Protein AF-A0A3Q2WKR6-F1 (afdb_monomer_lite)

InterPro domains:
  IPR036872 CH domain superfamily [G3DSA:1.10.418.10] (3-110)

Organism: Haplochromis burtoni (NCBI:txid8153)

Sequence (121 aa):
MDVTLSELLGAFMESPLVVWVRTLGPLGSGDGAGSDERLSMFMELVDGVFLHKIMTHIDPSPTNQRLNKNVNNDVSLRLHNLTVLTRHIRTYYQVYTHTHTHTHTHTHTLPCRKCVHWKLV

Foldseek 3Di:
DDDDPLNVLVCVCPDPVNVVLCVVDDAQPDPDPDSVSSVSSVVVVLLLPSVVVVLCVLPVPDPVDDADPPCVVPPVSSVSNVVSNVVSVVCVVVVVVVVVVVVVPDDDDDDDPNVVVVVVD

Secondary structure (DSSP, 8-state):
-PPPHHHHHHHHHTSHHHHHHHTTS--------SHHHHHHHHHHHHTSHHHHHHHHHH--S----PPPS--TT-HHHHHHHHHHHHHHHHHHHHHHHHHHHHTTTS------HHHHHGGG-

pLDDT: mean 75.58, std 18.77, range [38.25, 96.06]

Radius of gyration: 18.27 Å; chains: 1; bounding box: 46×31×46 Å

Structure (mmCIF, N/CA/C/O backbone):
data_AF-A0A3Q2WKR6-F1
#
_entry.id   AF-A0A3Q2WKR6-F1
#
loop_
_atom_site.group_PDB
_atom_site.id
_atom_site.type_symbol
_atom_site.label_atom_id
_atom_site.label_alt_id
_atom_site.label_comp_id
_atom_site.label_asym_id
_atom_site.label_entity_id
_atom_site.label_seq_id
_atom_site.pdbx_PDB_ins_code
_atom_site.Cartn_x
_atom_site.Cartn_y
_atom_site.Cartn_z
_atom_site.occupancy
_atom_site.B_iso_or_equiv
_atom_site.auth_seq_id
_atom_site.auth_comp_id
_atom_site.auth_asym_id
_atom_site.auth_atom_id
_atom_site.pdbx_PDB_model_num
ATOM 1 N N . MET A 1 1 ? 11.248 -18.125 -21.748 1.00 59.41 1 MET A N 1
ATOM 2 C CA . MET A 1 1 ? 11.697 -16.722 -21.679 1.00 59.41 1 MET A CA 1
ATOM 3 C C . MET A 1 1 ? 11.763 -16.368 -20.214 1.00 59.41 1 MET A C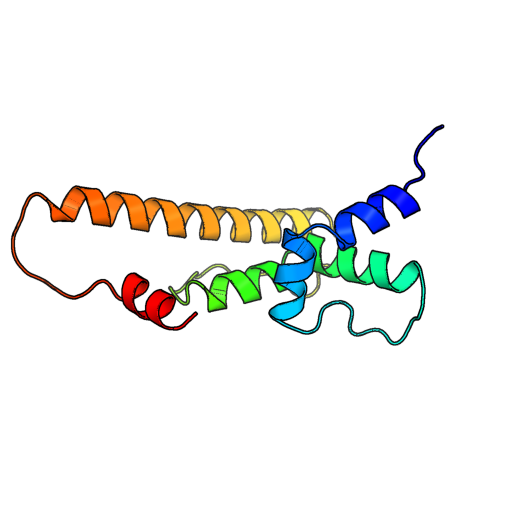 1
ATOM 5 O O . MET A 1 1 ? 10.782 -16.629 -19.524 1.00 59.41 1 MET A O 1
ATOM 9 N N . ASP A 1 2 ? 12.897 -15.857 -19.746 1.00 71.44 2 ASP A N 1
ATOM 10 C CA . ASP A 1 2 ? 12.990 -15.302 -18.398 1.00 71.44 2 ASP A CA 1
ATOM 11 C C . ASP A 1 2 ? 12.241 -13.971 -18.374 1.00 71.44 2 ASP A C 1
ATOM 13 O O . ASP A 1 2 ? 12.510 -13.091 -19.190 1.00 71.44 2 ASP A O 1
ATOM 17 N N . VAL A 1 3 ? 11.259 -13.855 -17.482 1.00 78.44 3 VAL A N 1
ATOM 18 C CA . VAL A 1 3 ? 10.507 -12.613 -17.278 1.00 78.44 3 VAL A CA 1
ATOM 19 C C . VAL A 1 3 ? 11.424 -11.609 -16.587 1.00 78.44 3 VAL A C 1
ATOM 21 O O . VAL A 1 3 ? 12.050 -11.922 -15.571 1.00 78.44 3 VAL A O 1
ATOM 24 N N . THR A 1 4 ? 11.507 -10.395 -17.121 1.00 88.06 4 THR A N 1
ATOM 25 C CA . THR A 1 4 ? 12.337 -9.333 -16.547 1.00 88.06 4 THR A CA 1
ATOM 26 C C . THR A 1 4 ? 11.661 -8.695 -15.328 1.00 88.06 4 THR A C 1
ATOM 28 O O . THR A 1 4 ? 10.435 -8.654 -15.211 1.00 88.06 4 THR A O 1
ATOM 31 N N . LEU A 1 5 ? 12.453 -8.128 -14.410 1.00 86.81 5 LEU A N 1
ATOM 32 C CA . LEU A 1 5 ? 11.927 -7.421 -13.232 1.00 86.81 5 LEU A CA 1
ATOM 33 C C . LEU A 1 5 ? 10.991 -6.259 -13.612 1.00 86.81 5 LEU A C 1
ATOM 35 O O . LEU A 1 5 ? 10.015 -6.002 -12.914 1.00 86.81 5 LEU A O 1
ATOM 39 N N . SER A 1 6 ? 11.278 -5.580 -14.725 1.00 87.56 6 SER A N 1
ATOM 40 C CA . SER A 1 6 ? 10.455 -4.481 -15.243 1.00 87.56 6 SER A CA 1
ATOM 41 C C . SER A 1 6 ? 9.071 -4.964 -15.686 1.00 87.56 6 SER A C 1
ATOM 43 O O . SER A 1 6 ? 8.065 -4.334 -15.365 1.00 87.56 6 SER A O 1
ATOM 45 N N . GLU A 1 7 ? 8.998 -6.119 -16.355 1.00 89.50 7 GLU A N 1
ATOM 46 C CA . GLU A 1 7 ? 7.726 -6.735 -16.753 1.00 89.50 7 GLU A CA 1
ATOM 47 C C . GLU A 1 7 ? 6.923 -7.198 -15.536 1.00 89.50 7 GLU A C 1
ATOM 49 O O . GLU A 1 7 ? 5.717 -6.960 -15.476 1.00 89.50 7 GLU A O 1
ATOM 54 N N . LEU A 1 8 ? 7.584 -7.789 -14.534 1.00 92.19 8 LEU A N 1
ATOM 55 C CA . LEU A 1 8 ? 6.927 -8.190 -13.288 1.00 92.19 8 LEU A CA 1
ATOM 56 C C . LEU A 1 8 ? 6.385 -6.978 -12.518 1.00 92.19 8 LEU A C 1
ATOM 58 O O . LEU A 1 8 ? 5.251 -7.006 -12.039 1.00 92.19 8 LEU A O 1
ATOM 62 N N . LEU A 1 9 ? 7.174 -5.905 -12.423 1.00 92.31 9 LEU A N 1
ATOM 63 C CA . LEU A 1 9 ? 6.751 -4.651 -11.809 1.00 92.31 9 LEU A CA 1
ATOM 64 C C . LEU A 1 9 ? 5.575 -4.032 -12.575 1.00 92.31 9 LEU A C 1
ATOM 66 O O . LEU A 1 9 ? 4.610 -3.594 -11.954 1.00 92.31 9 LEU A O 1
ATOM 70 N N . GLY A 1 10 ? 5.626 -4.040 -13.908 1.00 91.81 10 GLY A N 1
ATOM 71 C CA . GLY A 1 10 ? 4.525 -3.604 -14.762 1.00 91.81 10 GLY A CA 1
ATOM 72 C C . GLY A 1 10 ? 3.245 -4.392 -14.489 1.00 91.81 10 GLY A C 1
ATOM 73 O O . GLY A 1 10 ? 2.218 -3.797 -14.179 1.00 91.81 10 GLY A O 1
ATOM 74 N N . ALA A 1 11 ? 3.320 -5.723 -14.508 1.00 93.25 11 ALA A N 1
ATOM 75 C CA . ALA A 1 11 ? 2.181 -6.592 -14.219 1.00 93.25 11 ALA A CA 1
ATOM 76 C C . ALA A 1 11 ? 1.618 -6.378 -12.803 1.00 93.25 11 ALA A C 1
ATOM 78 O O . ALA A 1 11 ? 0.403 -6.385 -12.608 1.00 93.25 11 ALA A O 1
ATOM 79 N N . PHE A 1 12 ? 2.484 -6.150 -11.811 1.00 94.56 12 PHE A N 1
ATOM 80 C CA . PHE A 1 12 ? 2.062 -5.833 -10.449 1.00 94.56 12 PHE A CA 1
ATOM 81 C C . PHE A 1 12 ? 1.349 -4.471 -10.366 1.00 94.56 12 PHE A C 1
ATOM 83 O O . PHE A 1 12 ? 0.290 -4.383 -9.740 1.00 94.56 12 PHE A O 1
ATOM 90 N N . MET A 1 13 ? 1.876 -3.431 -11.025 1.00 93.62 13 MET A N 1
ATOM 91 C CA . MET A 1 13 ? 1.268 -2.091 -11.059 1.00 93.62 13 MET A CA 1
ATOM 92 C C . MET A 1 13 ? -0.099 -2.063 -11.759 1.00 93.62 13 MET A C 1
ATOM 94 O O . MET A 1 13 ? -0.962 -1.274 -11.377 1.00 93.62 13 MET A O 1
ATOM 98 N N . GLU A 1 14 ? -0.314 -2.940 -12.741 1.00 92.62 14 GLU A N 1
ATOM 99 C CA . GLU A 1 14 ? -1.599 -3.102 -13.441 1.00 92.62 14 GLU A CA 1
ATOM 100 C C . GLU A 1 14 ? -2.551 -4.086 -12.741 1.00 92.62 14 GLU A C 1
ATOM 102 O O . GLU A 1 14 ? -3.663 -4.337 -13.212 1.00 92.62 14 GLU A O 1
ATOM 107 N N . SER A 1 15 ? -2.148 -4.669 -11.608 1.00 96.06 15 SER A N 1
ATOM 108 C CA . SER A 1 15 ? -3.022 -5.583 -10.877 1.00 96.06 15 SER A CA 1
ATOM 109 C C . SER A 1 15 ? -4.279 -4.853 -10.371 1.00 96.06 15 SER A C 1
ATOM 111 O O . SER A 1 15 ? -4.192 -3.693 -9.956 1.00 96.06 15 SER A O 1
ATOM 113 N N . PRO A 1 16 ? -5.452 -5.518 -10.325 1.00 95.88 16 PRO A N 1
ATOM 114 C CA . PRO A 1 16 ? -6.710 -4.870 -9.942 1.00 95.88 16 PRO A CA 1
ATOM 115 C C . PRO A 1 16 ? -6.655 -4.152 -8.590 1.00 95.88 16 PRO A C 1
ATOM 117 O O . PRO A 1 16 ? -7.266 -3.100 -8.416 1.00 95.88 16 PRO A O 1
ATOM 120 N N . LEU A 1 17 ? -5.894 -4.699 -7.635 1.00 93.94 17 LEU A N 1
ATOM 121 C CA . LEU A 1 17 ? -5.738 -4.093 -6.318 1.00 93.94 17 LEU A CA 1
ATOM 122 C C . LEU A 1 17 ? -4.93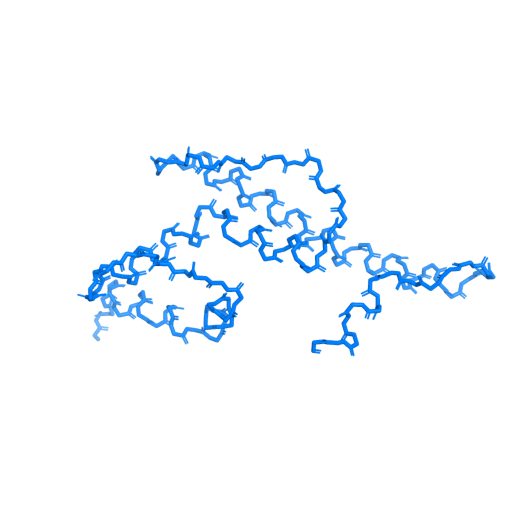3 -2.791 -6.384 1.00 93.94 17 LEU A C 1
ATOM 124 O O . LEU A 1 17 ? -5.336 -1.809 -5.768 1.00 93.94 17 LEU A O 1
ATOM 128 N N . VAL A 1 18 ? -3.826 -2.760 -7.132 1.00 92.88 18 VAL A N 1
ATOM 129 C CA . VAL A 1 18 ? -3.015 -1.542 -7.277 1.00 92.88 18 VAL A CA 1
ATOM 130 C C . VAL A 1 18 ? -3.789 -0.476 -8.052 1.00 92.88 18 VAL A C 1
ATOM 132 O O . VAL A 1 18 ? -3.792 0.685 -7.645 1.00 92.88 18 VAL A O 1
ATOM 135 N N . VAL A 1 19 ? -4.524 -0.866 -9.097 1.00 92.81 19 VAL A N 1
ATOM 136 C CA . VAL A 1 19 ? -5.411 0.042 -9.841 1.00 92.81 19 VAL A CA 1
ATOM 137 C C . VAL A 1 19 ? -6.475 0.656 -8.927 1.00 92.81 19 VAL A C 1
ATOM 139 O O . VAL A 1 19 ? -6.634 1.873 -8.933 1.00 92.81 19 VAL A O 1
ATOM 142 N N . TRP A 1 20 ? -7.152 -0.139 -8.092 1.00 93.69 20 TRP A N 1
ATOM 143 C CA . TRP A 1 20 ? -8.119 0.382 -7.114 1.00 93.69 20 TRP A CA 1
ATOM 144 C C . TRP A 1 20 ? -7.465 1.308 -6.081 1.00 93.69 20 TRP A C 1
ATOM 146 O O . TRP A 1 20 ? -7.974 2.384 -5.784 1.00 93.69 20 TRP A O 1
ATOM 156 N N . VAL A 1 21 ? -6.294 0.943 -5.563 1.00 92.25 21 VAL A N 1
ATOM 157 C CA . VAL A 1 21 ? -5.554 1.773 -4.604 1.00 92.25 21 VAL A CA 1
ATOM 158 C C . VAL A 1 21 ? -5.210 3.153 -5.200 1.00 92.25 21 VAL A C 1
ATOM 160 O O . VAL A 1 21 ? -5.302 4.161 -4.498 1.00 92.25 21 VAL A O 1
ATOM 163 N N . ARG A 1 22 ? -4.900 3.229 -6.502 1.00 89.69 22 ARG A N 1
ATOM 164 C CA . ARG A 1 22 ? -4.644 4.489 -7.228 1.00 89.69 22 ARG A CA 1
ATOM 165 C C . ARG A 1 22 ? -5.876 5.379 -7.374 1.00 89.69 22 ARG A C 1
ATOM 167 O O . ARG A 1 22 ? -5.722 6.589 -7.509 1.00 89.69 22 ARG A O 1
ATOM 174 N N . THR A 1 23 ? -7.094 4.837 -7.308 1.00 89.25 23 THR A N 1
ATOM 175 C CA . THR A 1 23 ? -8.306 5.675 -7.348 1.00 89.25 23 THR A CA 1
ATOM 176 C C . THR A 1 23 ? -8.563 6.405 -6.029 1.00 89.25 23 THR A C 1
ATOM 178 O O . THR A 1 23 ? -9.404 7.296 -5.983 1.00 89.25 23 THR A O 1
ATOM 181 N N . LEU A 1 24 ? -7.864 6.036 -4.948 1.00 87.12 24 LEU A N 1
ATOM 182 C CA . LEU A 1 24 ? -8.075 6.577 -3.600 1.00 87.12 24 LEU A CA 1
ATOM 183 C C . LEU A 1 24 ? -7.144 7.747 -3.247 1.00 87.12 24 LEU A C 1
ATOM 185 O O . LEU A 1 24 ? -7.250 8.310 -2.157 1.00 87.12 24 LEU A O 1
ATOM 189 N N . GLY A 1 25 ? -6.236 8.127 -4.145 1.00 84.12 25 GLY A N 1
ATOM 190 C CA . GLY A 1 25 ? -5.365 9.282 -3.963 1.00 84.12 25 GLY A CA 1
ATOM 191 C C . GLY A 1 25 ? -4.198 9.314 -4.951 1.00 84.12 25 GLY A C 1
ATOM 192 O O . GLY A 1 25 ? -3.947 8.326 -5.639 1.00 84.12 25 GLY A O 1
ATOM 193 N N . PRO A 1 26 ? -3.469 10.440 -5.016 1.00 81.31 26 PRO A N 1
ATOM 194 C CA . PRO A 1 26 ? -2.323 10.584 -5.905 1.00 81.31 26 PRO A CA 1
ATOM 195 C C . PRO A 1 26 ? -1.166 9.697 -5.424 1.00 81.31 26 PRO A C 1
ATOM 197 O O . PRO A 1 26 ? -0.530 9.995 -4.414 1.00 81.31 26 PRO A O 1
ATOM 200 N N . LEU A 1 27 ? -0.928 8.603 -6.148 1.00 80.56 27 LEU A N 1
ATOM 201 C CA . LEU A 1 27 ? 0.255 7.747 -6.043 1.00 80.56 27 LEU A CA 1
ATOM 202 C C . LEU A 1 27 ? 1.258 8.146 -7.123 1.00 80.56 27 LEU A C 1
ATOM 204 O O . LEU A 1 27 ? 0.864 8.280 -8.279 1.00 80.56 27 LEU A O 1
ATOM 208 N N . GLY A 1 28 ? 2.530 8.296 -6.758 1.00 68.25 28 GLY A N 1
ATOM 209 C CA . GLY A 1 28 ? 3.600 8.632 -7.697 1.00 68.25 28 GLY A CA 1
ATOM 210 C C . GLY A 1 28 ? 3.555 10.092 -8.138 1.00 68.25 28 GLY A C 1
ATOM 211 O O . GLY A 1 28 ? 3.430 10.387 -9.319 1.00 68.25 28 GLY A O 1
ATOM 212 N N . SER A 1 29 ? 3.679 11.027 -7.194 1.00 61.56 29 SER A N 1
ATOM 213 C CA . SER A 1 29 ? 3.565 12.481 -7.453 1.00 61.56 29 SER A CA 1
ATOM 214 C C . SER A 1 29 ? 4.734 13.095 -8.261 1.00 61.56 29 SER A C 1
ATOM 216 O O . SER A 1 29 ? 4.939 14.307 -8.208 1.00 61.56 29 SER A O 1
ATOM 218 N N . GLY A 1 30 ? 5.537 12.287 -8.959 1.00 56.84 30 GLY A N 1
ATOM 219 C CA . GLY A 1 30 ? 6.703 12.729 -9.729 1.00 56.84 30 GLY A CA 1
ATOM 220 C C . GLY A 1 30 ? 6.387 12.858 -11.218 1.00 56.84 30 GLY A C 1
ATOM 221 O O . GLY A 1 30 ? 5.751 11.981 -11.788 1.00 56.84 30 GLY A O 1
ATOM 222 N N . ASP A 1 31 ? 6.865 13.925 -11.861 1.00 55.56 31 ASP A N 1
ATOM 223 C CA . ASP A 1 31 ? 6.648 14.232 -13.289 1.00 55.56 31 ASP A CA 1
ATOM 224 C C . ASP A 1 31 ? 7.391 13.305 -14.282 1.00 55.56 31 ASP A C 1
ATOM 226 O O . ASP A 1 31 ? 7.441 13.573 -15.484 1.00 55.56 31 ASP A O 1
ATOM 230 N N . GLY A 1 32 ? 7.980 12.214 -13.790 1.00 54.34 32 GLY A N 1
ATOM 231 C CA . GLY A 1 32 ? 8.872 11.351 -14.551 1.00 54.34 32 GLY A CA 1
ATOM 232 C C . GLY A 1 32 ? 8.109 10.339 -15.394 1.00 54.34 32 GLY A C 1
ATOM 233 O O . GLY A 1 32 ? 7.718 9.290 -14.898 1.00 54.34 32 GLY A O 1
ATOM 234 N N . ALA A 1 33 ? 7.941 10.608 -16.687 1.00 57.69 33 ALA A N 1
ATOM 235 C CA . ALA A 1 33 ? 7.358 9.649 -17.623 1.00 57.69 33 ALA A CA 1
ATOM 236 C C . ALA A 1 33 ? 8.290 8.434 -17.841 1.00 57.69 33 ALA A C 1
ATOM 238 O O . ALA A 1 33 ? 9.382 8.578 -18.394 1.00 57.69 33 ALA A O 1
ATOM 239 N N . GLY A 1 34 ? 7.859 7.222 -17.461 1.00 65.12 34 GLY A N 1
ATOM 240 C CA . GLY A 1 34 ? 8.554 5.973 -17.816 1.00 65.12 34 GLY A CA 1
ATOM 241 C C . GLY A 1 34 ? 8.519 4.864 -16.758 1.00 65.12 34 GLY A C 1
ATOM 242 O O . GLY A 1 34 ? 7.694 4.852 -15.850 1.00 65.12 34 GLY A O 1
ATOM 243 N N . SER A 1 35 ? 9.436 3.894 -16.869 1.00 63.25 35 SER A N 1
ATOM 244 C CA . SER A 1 35 ? 9.623 2.808 -15.884 1.00 63.25 35 SER A CA 1
ATOM 245 C C . SER A 1 35 ? 9.958 3.310 -14.474 1.00 63.25 35 SER A C 1
ATOM 247 O O . SER A 1 35 ? 9.729 2.593 -13.501 1.00 63.25 35 SER A O 1
ATOM 249 N N . ASP A 1 36 ? 10.477 4.534 -14.375 1.00 75.75 36 ASP A N 1
ATOM 250 C CA . ASP A 1 36 ? 10.816 5.202 -13.120 1.00 75.75 36 ASP A CA 1
ATOM 251 C C . ASP A 1 36 ? 9.562 5.577 -12.307 1.00 75.75 36 ASP A C 1
ATOM 253 O O . ASP A 1 36 ? 9.527 5.394 -11.092 1.00 75.75 36 ASP A O 1
ATOM 257 N N . GLU A 1 37 ? 8.465 5.950 -12.980 1.00 84.19 37 GLU A N 1
ATOM 258 C CA . GLU A 1 37 ? 7.163 6.220 -12.349 1.00 84.19 37 GLU A CA 1
ATOM 259 C C . GLU A 1 37 ? 6.621 4.981 -11.629 1.00 84.19 37 GLU A C 1
ATOM 261 O O . GLU A 1 37 ? 6.202 5.038 -10.473 1.00 84.19 37 GLU A O 1
ATOM 266 N N . ARG A 1 38 ? 6.676 3.822 -12.299 1.00 87.88 38 ARG A N 1
ATOM 267 C CA . ARG A 1 38 ? 6.211 2.542 -11.745 1.00 87.88 38 ARG A CA 1
ATOM 268 C C . ARG A 1 38 ? 7.026 2.121 -10.531 1.00 87.88 38 ARG A C 1
ATOM 270 O O . ARG A 1 38 ? 6.468 1.598 -9.568 1.00 87.88 38 ARG A O 1
ATOM 277 N N . LEU A 1 39 ? 8.336 2.348 -10.569 1.00 88.44 39 LEU A N 1
ATOM 278 C CA . LEU A 1 39 ? 9.212 2.058 -9.440 1.00 88.44 39 LEU A CA 1
ATOM 279 C C . LEU A 1 39 ? 8.949 3.016 -8.273 1.00 88.44 39 LEU A C 1
ATOM 281 O O . LEU A 1 39 ? 8.885 2.570 -7.129 1.00 88.44 39 LEU A O 1
ATOM 285 N N . SER A 1 40 ? 8.736 4.300 -8.559 1.00 88.50 40 SER A N 1
ATOM 286 C CA . SER A 1 40 ? 8.369 5.311 -7.565 1.00 88.50 40 SER A CA 1
ATOM 287 C C .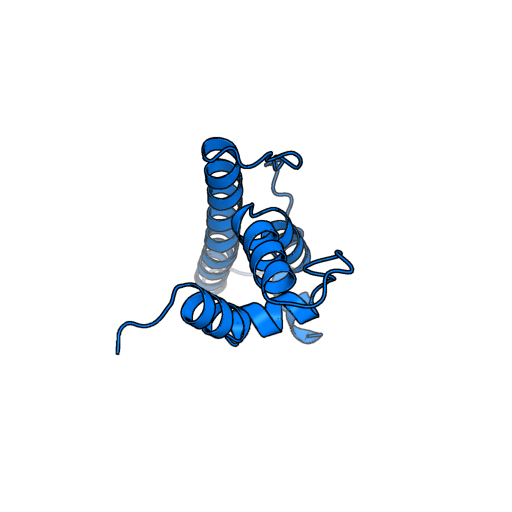 SER A 1 40 ? 7.043 4.971 -6.874 1.00 88.50 40 SER A C 1
ATOM 289 O O . SER A 1 40 ? 7.000 4.841 -5.648 1.00 88.50 40 SER A O 1
ATOM 291 N N . MET A 1 41 ? 5.992 4.681 -7.652 1.00 90.19 41 MET A N 1
ATOM 292 C CA . MET A 1 41 ? 4.699 4.220 -7.133 1.00 90.19 41 MET A CA 1
ATOM 293 C C . MET A 1 41 ? 4.847 2.959 -6.278 1.00 90.19 41 MET A C 1
ATOM 295 O O . MET A 1 41 ? 4.254 2.854 -5.205 1.00 90.19 41 MET A O 1
ATOM 299 N N . PHE A 1 42 ? 5.665 2.001 -6.717 1.00 92.19 42 PHE A N 1
ATOM 300 C CA . PHE A 1 42 ? 5.949 0.811 -5.926 1.00 92.19 42 PHE A CA 1
ATOM 301 C C . PHE A 1 42 ? 6.607 1.154 -4.585 1.00 92.19 42 PHE A C 1
ATOM 303 O O . PHE A 1 42 ? 6.184 0.632 -3.556 1.00 92.19 42 PHE A O 1
ATOM 310 N N . MET A 1 43 ? 7.592 2.052 -4.557 1.00 90.62 43 MET A N 1
ATOM 311 C CA . MET A 1 43 ? 8.249 2.449 -3.309 1.00 90.62 43 MET A CA 1
ATOM 312 C C . MET A 1 43 ? 7.288 3.151 -2.336 1.00 90.62 43 MET A C 1
ATOM 314 O O . MET A 1 43 ? 7.331 2.840 -1.143 1.00 90.62 43 MET A O 1
ATOM 318 N N . GLU A 1 44 ? 6.373 3.992 -2.830 1.00 90.25 44 GLU A N 1
ATOM 319 C CA . GLU A 1 44 ? 5.303 4.605 -2.020 1.00 90.25 44 GLU A CA 1
ATOM 320 C C . GLU A 1 44 ? 4.320 3.567 -1.440 1.00 90.25 44 GLU A C 1
ATOM 322 O O . GLU A 1 44 ? 3.752 3.766 -0.365 1.00 90.25 44 GLU A O 1
ATOM 327 N N . LEU A 1 45 ? 4.109 2.433 -2.117 1.00 92.94 45 LEU A N 1
ATOM 328 C CA . LEU A 1 45 ? 3.286 1.348 -1.575 1.00 92.94 45 LEU A CA 1
ATOM 329 C C . LEU A 1 45 ? 4.025 0.559 -0.489 1.00 92.94 45 LEU A C 1
ATOM 331 O O . LEU A 1 45 ? 3.434 0.227 0.543 1.00 92.94 45 LEU A O 1
ATOM 335 N N . VAL A 1 46 ? 5.308 0.242 -0.699 1.00 92.31 46 VAL A N 1
ATOM 336 C CA . VAL A 1 46 ? 6.045 -0.639 0.222 1.00 92.31 46 VAL A CA 1
ATOM 337 C C . VAL A 1 46 ? 6.524 0.082 1.489 1.00 92.31 46 VAL A C 1
ATOM 339 O O . VAL A 1 46 ? 6.868 -0.576 2.473 1.00 92.31 46 VAL A O 1
ATOM 342 N N . ASP A 1 47 ? 6.528 1.413 1.528 1.00 90.00 47 ASP A N 1
ATOM 343 C CA . ASP A 1 47 ? 6.760 2.146 2.779 1.00 90.00 47 ASP A CA 1
ATOM 344 C C . ASP A 1 47 ? 5.578 2.058 3.771 1.00 90.00 47 ASP A C 1
ATOM 346 O O . ASP A 1 47 ? 5.745 2.319 4.969 1.00 90.00 47 ASP A O 1
ATOM 350 N N . GLY A 1 48 ? 4.399 1.644 3.285 1.00 90.56 48 GLY A N 1
ATOM 351 C CA . GLY A 1 48 ? 3.175 1.430 4.055 1.00 90.56 48 GLY A CA 1
ATOM 352 C C . GLY A 1 48 ? 2.444 2.703 4.500 1.00 90.56 48 GLY A C 1
ATOM 353 O O . GLY A 1 48 ? 1.360 2.600 5.081 1.00 90.56 48 GLY A O 1
ATOM 354 N N . VAL A 1 49 ? 2.980 3.897 4.233 1.00 90.25 49 VAL A N 1
ATOM 355 C CA . VAL A 1 49 ? 2.402 5.182 4.651 1.00 90.25 49 VAL A CA 1
ATOM 356 C C . VAL A 1 49 ? 1.142 5.488 3.851 1.00 90.25 49 VAL A C 1
ATOM 358 O O . VAL A 1 49 ? 0.114 5.834 4.441 1.00 90.25 49 VAL A O 1
ATOM 361 N N . PHE A 1 50 ? 1.193 5.339 2.524 1.00 91.31 50 PHE A N 1
ATOM 362 C CA . PHE A 1 50 ? 0.029 5.568 1.667 1.00 91.31 50 PHE A CA 1
ATOM 363 C C . PHE A 1 50 ? -1.102 4.577 1.974 1.00 91.31 50 PHE A C 1
ATOM 365 O O . PHE A 1 50 ? -2.244 4.976 2.208 1.00 91.31 50 PHE A O 1
ATOM 372 N N . LEU A 1 51 ? -0.770 3.288 2.082 1.00 92.88 51 LEU A N 1
ATOM 373 C CA . LEU A 1 51 ? -1.734 2.233 2.403 1.00 92.88 51 LEU A CA 1
ATOM 374 C C . LEU A 1 51 ? -2.401 2.440 3.766 1.00 92.88 51 LEU A C 1
ATOM 376 O O . LEU A 1 51 ? -3.596 2.194 3.923 1.00 92.88 51 LEU A O 1
ATOM 380 N N . HIS A 1 52 ? -1.662 2.936 4.755 1.00 90.44 52 HIS A N 1
ATOM 381 C CA . HIS A 1 52 ? -2.252 3.265 6.044 1.00 90.44 52 HIS A CA 1
ATOM 382 C C . HIS A 1 52 ? -3.217 4.446 5.965 1.00 90.44 52 HIS A C 1
ATOM 384 O O . HIS A 1 52 ? -4.264 4.390 6.602 1.00 90.44 52 HIS A O 1
ATOM 390 N N . LYS A 1 53 ? -2.941 5.473 5.145 1.00 89.38 53 LYS A N 1
ATOM 391 C CA . LYS A 1 53 ? -3.920 6.547 4.904 1.00 89.38 53 LYS A CA 1
ATOM 392 C C . LYS A 1 53 ? -5.227 5.971 4.363 1.00 89.38 53 LYS A C 1
ATOM 394 O O . LYS A 1 53 ? -6.282 6.309 4.894 1.00 89.38 53 LYS A O 1
ATOM 399 N N . ILE A 1 54 ? -5.170 5.060 3.391 1.00 91.00 54 ILE A N 1
ATOM 400 C CA . ILE A 1 54 ? -6.368 4.366 2.892 1.00 91.00 54 ILE A CA 1
ATOM 401 C C . ILE A 1 54 ? -7.071 3.614 4.025 1.00 91.00 54 ILE A C 1
ATOM 403 O O . ILE A 1 54 ? -8.270 3.790 4.226 1.00 91.00 54 ILE A O 1
ATOM 407 N N . MET A 1 55 ? -6.330 2.842 4.824 1.00 89.94 55 MET A N 1
ATOM 408 C CA . MET A 1 55 ? -6.916 2.096 5.939 1.00 89.94 55 MET A CA 1
ATOM 409 C C . MET A 1 55 ? -7.594 3.013 6.970 1.00 89.94 55 MET A C 1
ATOM 411 O O . MET A 1 55 ? -8.659 2.672 7.478 1.00 89.94 55 MET A O 1
ATOM 415 N N . THR A 1 56 ? -7.038 4.199 7.241 1.00 87.31 56 THR A N 1
ATOM 416 C CA . THR A 1 56 ? -7.669 5.194 8.129 1.00 87.31 56 THR A CA 1
ATOM 417 C C . THR A 1 56 ? -8.920 5.842 7.534 1.00 87.31 56 THR A C 1
ATOM 419 O O . THR A 1 56 ? -9.813 6.211 8.293 1.00 87.31 56 THR A O 1
ATOM 422 N N . HIS A 1 57 ? -9.025 5.951 6.203 1.00 86.12 57 HIS A N 1
ATOM 423 C CA . HIS A 1 57 ? -10.272 6.371 5.551 1.00 86.12 57 HIS A CA 1
ATOM 424 C C . HIS A 1 57 ? -11.348 5.280 5.664 1.00 86.12 57 HIS A C 1
ATOM 426 O O . HIS A 1 57 ? -12.507 5.599 5.903 1.00 86.12 57 HIS A O 1
ATOM 432 N N . ILE A 1 58 ? -10.963 4.003 5.552 1.00 87.06 58 ILE A N 1
ATOM 433 C CA . ILE A 1 58 ? -11.874 2.853 5.694 1.00 87.06 58 ILE A CA 1
ATOM 434 C C . ILE A 1 58 ? -12.350 2.685 7.147 1.00 87.06 58 ILE A C 1
ATOM 436 O O . ILE A 1 58 ? -13.525 2.409 7.396 1.00 87.06 58 ILE A O 1
ATOM 440 N N . ASP A 1 59 ? -11.444 2.823 8.117 1.00 83.75 59 ASP A N 1
ATOM 441 C CA . ASP A 1 59 ? -11.736 2.696 9.544 1.00 83.75 59 ASP A CA 1
ATOM 442 C C . ASP A 1 59 ? -11.066 3.824 10.341 1.00 83.75 59 ASP A C 1
ATOM 444 O O . ASP A 1 59 ? -9.908 3.682 10.749 1.00 83.75 59 ASP A O 1
ATOM 448 N N . PRO A 1 60 ? -11.796 4.917 10.634 1.00 81.00 60 PRO A N 1
ATOM 449 C CA . PRO A 1 60 ? -11.270 6.056 11.384 1.00 81.00 60 PRO A CA 1
ATOM 450 C C . PRO A 1 60 ? -11.143 5.775 12.890 1.00 81.00 60 PRO A C 1
ATOM 452 O O . PRO A 1 60 ? -10.861 6.691 13.665 1.00 81.00 60 PRO A O 1
ATOM 455 N N . SER A 1 61 ? -11.389 4.534 13.337 1.00 74.69 61 SER A N 1
ATOM 456 C CA . SER A 1 61 ? -11.163 4.126 14.725 1.00 74.69 61 SER A CA 1
ATOM 457 C C . SER A 1 61 ? -9.753 4.541 15.165 1.00 74.69 61 SER A C 1
ATOM 459 O O . SER A 1 61 ? -8.804 4.303 14.418 1.00 74.69 61 SER A O 1
ATOM 461 N N . PRO A 1 62 ? -9.576 5.132 16.364 1.00 58.81 62 PRO A N 1
ATOM 462 C CA . PRO A 1 62 ? -8.295 5.680 16.789 1.00 58.81 62 PRO A CA 1
ATOM 463 C C . PRO A 1 62 ? -7.238 4.576 16.897 1.00 58.81 62 PRO A C 1
ATOM 465 O O . PRO A 1 62 ? -7.124 3.881 17.908 1.00 58.81 62 PRO A O 1
ATOM 468 N N . THR A 1 63 ? -6.433 4.407 15.852 1.00 61.34 63 THR A N 1
ATOM 469 C CA . THR A 1 63 ? -5.195 3.643 15.926 1.00 61.34 63 THR A CA 1
ATOM 470 C C . THR A 1 63 ? -4.141 4.549 16.539 1.00 61.34 63 THR A C 1
ATOM 472 O O . THR A 1 63 ? -3.556 5.385 15.860 1.00 61.34 63 THR A O 1
ATOM 475 N N . ASN A 1 64 ? -3.873 4.383 17.837 1.00 58.56 64 ASN A N 1
ATOM 476 C CA . ASN A 1 64 ? -2.848 5.135 18.582 1.00 58.56 64 ASN A CA 1
ATOM 477 C C . ASN A 1 64 ? -1.400 4.903 18.088 1.00 58.56 64 ASN A C 1
ATOM 479 O O . ASN A 1 64 ? -0.445 5.320 18.741 1.00 58.56 64 ASN A O 1
ATOM 483 N N . GLN A 1 65 ? -1.206 4.212 16.962 1.00 66.31 65 GLN A N 1
ATOM 484 C CA . GLN A 1 65 ? 0.104 3.835 16.460 1.00 66.31 65 GLN A CA 1
ATOM 485 C C . GLN A 1 65 ? 0.524 4.779 15.330 1.00 66.31 65 GLN A C 1
ATOM 487 O O . GLN A 1 65 ? -0.018 4.744 14.230 1.00 66.31 65 GLN A O 1
ATOM 492 N N . ARG A 1 66 ? 1.484 5.658 15.635 1.00 74.81 66 ARG A N 1
ATOM 493 C CA . ARG A 1 66 ? 2.044 6.630 14.687 1.00 74.81 66 ARG 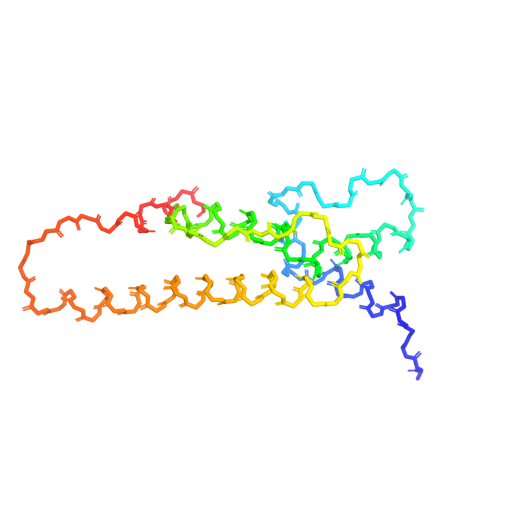A CA 1
ATOM 494 C C . ARG A 1 66 ? 2.978 5.924 13.706 1.00 74.81 66 ARG A C 1
ATOM 496 O O . ARG A 1 66 ? 3.842 5.165 14.132 1.00 74.81 66 ARG A O 1
ATOM 503 N N . LEU A 1 67 ? 2.834 6.219 12.417 1.00 78.56 67 LEU A N 1
ATOM 504 C CA . LEU A 1 67 ? 3.761 5.755 11.384 1.00 78.56 67 LEU A CA 1
ATOM 505 C C . LEU A 1 67 ? 5.012 6.626 11.271 1.00 78.56 67 LEU A C 1
ATOM 507 O O . LEU A 1 67 ? 4.980 7.832 11.543 1.00 78.56 67 LEU A O 1
ATOM 511 N N . ASN A 1 68 ? 6.082 6.019 10.759 1.00 77.75 68 ASN A N 1
ATOM 512 C CA . ASN A 1 68 ? 7.280 6.732 10.337 1.00 77.75 68 ASN A CA 1
ATOM 513 C C . ASN A 1 68 ? 7.058 7.301 8.934 1.00 77.75 68 ASN A C 1
ATOM 515 O O . ASN A 1 68 ? 6.868 6.547 7.985 1.00 77.75 68 ASN A O 1
ATOM 519 N N . LYS A 1 69 ? 7.067 8.634 8.815 1.00 76.69 69 LYS A N 1
ATOM 520 C CA . LYS A 1 69 ? 6.874 9.342 7.536 1.00 76.69 69 LYS A CA 1
ATOM 521 C C . LYS A 1 69 ? 8.166 9.468 6.722 1.00 76.69 69 LYS A C 1
ATOM 523 O O . LYS A 1 69 ? 8.107 9.519 5.504 1.00 76.69 69 LYS A O 1
ATOM 528 N N . ASN A 1 70 ? 9.317 9.493 7.397 1.00 78.44 70 ASN A N 1
ATOM 529 C CA . ASN A 1 70 ? 10.635 9.619 6.774 1.00 78.44 70 ASN A CA 1
ATOM 530 C C . ASN A 1 70 ? 11.323 8.262 6.804 1.00 78.44 70 ASN A C 1
ATOM 532 O O . ASN A 1 70 ? 12.111 7.969 7.700 1.00 78.44 70 ASN A O 1
ATOM 536 N N . VAL A 1 71 ? 10.949 7.408 5.860 1.00 78.81 71 VAL A N 1
ATOM 537 C CA . VAL A 1 71 ? 11.416 6.024 5.838 1.00 78.81 71 VAL A CA 1
ATOM 538 C C . VAL A 1 71 ? 12.830 5.922 5.259 1.00 78.81 71 VAL A C 1
ATOM 540 O O . VAL A 1 71 ? 13.553 5.024 5.656 1.00 78.81 71 VAL A O 1
ATOM 543 N N . ASN A 1 72 ? 13.261 6.844 4.382 1.00 78.75 72 ASN A N 1
ATOM 544 C CA . ASN A 1 72 ? 14.623 6.920 3.808 1.00 78.75 72 ASN A CA 1
ATOM 545 C C . ASN A 1 72 ? 15.189 5.568 3.322 1.00 78.75 72 ASN A C 1
ATOM 547 O O . ASN A 1 72 ? 16.388 5.317 3.408 1.00 78.75 72 ASN A O 1
ATOM 551 N N . ASN A 1 73 ? 14.318 4.688 2.818 1.00 77.75 73 ASN A N 1
ATOM 552 C CA . ASN A 1 73 ? 14.640 3.311 2.433 1.00 77.75 73 ASN A CA 1
ATOM 553 C C . ASN A 1 73 ? 15.177 2.406 3.575 1.00 77.75 73 ASN A C 1
ATOM 555 O O . ASN A 1 73 ? 15.738 1.344 3.313 1.00 77.75 73 ASN A O 1
ATOM 559 N N . ASP A 1 74 ? 14.966 2.779 4.839 1.00 90.00 74 ASP A N 1
ATOM 560 C CA . ASP A 1 74 ? 15.255 1.948 6.008 1.00 90.00 74 ASP A CA 1
ATOM 561 C C . ASP A 1 74 ? 14.254 0.785 6.098 1.00 90.00 74 ASP A C 1
ATOM 563 O O . ASP A 1 74 ? 13.040 0.963 6.255 1.00 90.00 74 ASP A O 1
ATOM 567 N N . VAL A 1 75 ? 14.778 -0.436 5.998 1.00 90.00 75 VAL A N 1
ATOM 568 C CA . VAL A 1 75 ? 13.981 -1.670 5.994 1.00 90.00 75 VAL A CA 1
ATOM 569 C C . VAL A 1 75 ? 13.242 -1.880 7.319 1.00 90.00 75 VAL A C 1
ATOM 571 O O . VAL A 1 75 ? 12.105 -2.356 7.308 1.00 90.00 75 VAL A O 1
ATOM 574 N N . SER A 1 76 ? 13.833 -1.497 8.451 1.00 91.94 76 SER A N 1
ATOM 575 C CA . SER A 1 76 ? 13.212 -1.645 9.772 1.00 91.94 76 SER A CA 1
ATOM 576 C C . SER A 1 76 ? 12.010 -0.715 9.916 1.00 91.94 76 SER A C 1
ATOM 578 O O . SER A 1 76 ? 10.970 -1.123 10.440 1.00 91.94 76 SER A O 1
ATOM 580 N N . LEU A 1 77 ? 12.111 0.513 9.397 1.00 92.44 77 LEU A N 1
ATOM 581 C CA . LEU A 1 77 ? 10.999 1.465 9.386 1.00 92.44 77 LEU A CA 1
ATOM 582 C C . LEU A 1 77 ? 9.862 1.006 8.459 1.00 92.44 77 LEU A C 1
ATOM 584 O O . LEU A 1 77 ? 8.696 1.080 8.858 1.00 92.44 77 LEU A O 1
ATOM 588 N N . ARG A 1 78 ? 10.182 0.461 7.274 1.00 93.00 78 ARG A N 1
ATOM 589 C CA . ARG A 1 78 ? 9.190 -0.148 6.359 1.00 93.00 78 ARG A CA 1
ATOM 590 C C . ARG A 1 78 ? 8.471 -1.311 7.027 1.00 93.00 78 ARG A C 1
ATOM 592 O O . ARG A 1 78 ? 7.242 -1.363 7.038 1.00 93.00 78 ARG A O 1
ATOM 599 N N . LEU A 1 79 ? 9.233 -2.219 7.635 1.00 93.31 79 LEU A N 1
ATOM 600 C CA . LEU A 1 79 ? 8.683 -3.374 8.334 1.00 93.31 79 LEU A CA 1
ATOM 601 C C . LEU A 1 79 ? 7.781 -2.946 9.495 1.00 93.31 79 LEU A C 1
ATOM 603 O O . LEU A 1 79 ? 6.693 -3.502 9.662 1.00 93.31 79 LEU A O 1
ATOM 607 N N . HIS A 1 80 ? 8.195 -1.938 10.269 1.00 92.75 80 HIS A N 1
ATOM 608 C CA . HIS A 1 80 ? 7.366 -1.369 11.324 1.00 92.75 80 HIS A CA 1
ATOM 609 C C . HIS A 1 80 ? 6.037 -0.859 10.759 1.00 92.75 80 HIS A C 1
ATOM 611 O O . HIS A 1 80 ? 4.982 -1.299 11.214 1.00 92.75 80 HIS A O 1
ATOM 617 N N . ASN A 1 81 ? 6.078 0.004 9.739 1.00 93.06 81 ASN A N 1
ATOM 618 C CA . ASN A 1 81 ? 4.881 0.579 9.126 1.00 93.06 81 ASN A CA 1
ATOM 619 C C . ASN A 1 81 ? 3.926 -0.506 8.591 1.00 93.06 81 ASN A C 1
ATOM 621 O O . ASN A 1 81 ? 2.726 -0.472 8.877 1.00 93.06 81 ASN A O 1
ATOM 625 N N . LEU A 1 82 ? 4.451 -1.517 7.892 1.00 93.62 82 LEU A N 1
ATOM 626 C CA . LEU A 1 82 ? 3.659 -2.643 7.384 1.00 93.62 82 LEU A CA 1
ATOM 627 C C . LEU A 1 82 ? 3.083 -3.515 8.515 1.00 93.62 82 LEU A C 1
ATOM 629 O O . LEU A 1 82 ? 1.960 -4.017 8.410 1.00 93.62 82 LEU A O 1
ATOM 633 N N . THR A 1 83 ? 3.795 -3.658 9.635 1.00 92.38 83 THR A N 1
ATOM 634 C CA . THR A 1 83 ? 3.286 -4.355 10.829 1.00 92.38 83 THR A CA 1
ATOM 635 C C . THR A 1 83 ? 2.098 -3.611 11.443 1.00 92.38 83 THR A C 1
ATOM 637 O O . THR A 1 83 ? 1.102 -4.231 11.820 1.00 92.38 83 THR A O 1
ATOM 640 N N . VAL A 1 84 ? 2.157 -2.277 11.506 1.00 91.81 84 VAL A N 1
ATOM 641 C CA . VAL A 1 84 ? 1.025 -1.453 11.962 1.00 91.81 84 VAL A CA 1
ATOM 642 C C . VAL A 1 84 ? -0.180 -1.630 11.040 1.00 91.81 84 VAL A C 1
ATOM 644 O O . VAL A 1 84 ? -1.287 -1.900 11.511 1.00 91.81 84 VAL A O 1
ATOM 647 N N . LEU A 1 85 ? 0.042 -1.526 9.728 1.00 92.12 85 LEU A N 1
ATOM 648 C CA . LEU A 1 85 ? -0.999 -1.666 8.712 1.00 92.12 85 LEU A CA 1
ATOM 649 C C . LEU A 1 85 ? -1.705 -3.026 8.806 1.00 92.12 85 LEU A C 1
ATOM 651 O O . LEU A 1 85 ? -2.930 -3.092 8.907 1.00 92.12 85 LEU A O 1
ATOM 655 N N . THR A 1 86 ? -0.938 -4.116 8.827 1.00 92.19 86 THR A N 1
ATOM 656 C CA . THR A 1 86 ? -1.489 -5.478 8.905 1.00 92.19 86 THR A CA 1
ATOM 657 C C . THR A 1 86 ? -2.248 -5.723 10.210 1.00 92.19 86 THR A C 1
ATOM 659 O O . THR A 1 86 ? -3.294 -6.378 10.196 1.00 92.19 86 THR A O 1
ATOM 662 N N . ARG A 1 87 ? -1.790 -5.157 11.335 1.00 90.44 87 ARG A N 1
ATOM 663 C CA . ARG A 1 87 ? -2.526 -5.197 12.606 1.00 90.44 87 ARG A CA 1
ATOM 664 C C . ARG A 1 87 ? -3.863 -4.463 12.513 1.00 90.44 87 ARG A C 1
ATOM 666 O O . ARG A 1 87 ? -4.859 -4.979 13.024 1.00 90.44 87 ARG A O 1
ATOM 673 N N . HIS A 1 88 ? -3.904 -3.291 11.880 1.00 88.12 88 HIS A N 1
ATOM 674 C CA . HIS A 1 88 ? -5.142 -2.525 11.702 1.00 88.12 88 HIS A CA 1
ATOM 675 C C . HIS A 1 88 ? -6.142 -3.291 10.833 1.00 88.12 88 HIS A C 1
ATOM 677 O O . HIS A 1 88 ? -7.271 -3.501 11.271 1.00 88.12 88 HIS A O 1
ATOM 683 N N . ILE A 1 89 ? -5.703 -3.821 9.686 1.00 89.81 89 ILE A N 1
ATOM 684 C CA . ILE A 1 89 ? -6.529 -4.662 8.802 1.00 89.81 89 ILE A CA 1
ATOM 685 C C . ILE A 1 89 ? -7.082 -5.869 9.571 1.00 89.81 89 ILE A C 1
ATOM 687 O O . ILE A 1 89 ? -8.284 -6.130 9.552 1.00 89.81 89 ILE A O 1
ATOM 691 N N . ARG A 1 90 ? -6.227 -6.587 10.312 1.00 88.81 90 ARG A N 1
ATOM 692 C CA . ARG A 1 90 ? -6.658 -7.735 11.120 1.00 88.81 90 ARG A CA 1
ATOM 693 C C . ARG A 1 90 ? -7.703 -7.332 12.158 1.00 88.81 90 ARG A C 1
ATOM 695 O O . ARG A 1 90 ? -8.719 -8.005 12.288 1.00 88.81 90 ARG A O 1
ATOM 702 N N . THR A 1 91 ? -7.462 -6.239 12.878 1.00 85.38 91 THR A N 1
ATOM 703 C CA . THR A 1 91 ? -8.364 -5.754 13.932 1.00 85.38 91 THR A CA 1
ATOM 704 C C . THR A 1 91 ? -9.710 -5.330 13.348 1.00 85.38 91 THR A C 1
ATOM 706 O O . THR A 1 91 ? -10.744 -5.642 13.933 1.00 85.38 91 THR A O 1
ATOM 709 N N . TYR A 1 92 ? -9.715 -4.685 12.178 1.00 84.00 92 TYR A N 1
ATOM 710 C CA . TYR A 1 92 ? -10.931 -4.308 11.460 1.00 84.00 92 TYR A CA 1
ATOM 711 C C . TYR A 1 92 ? -11.841 -5.520 11.224 1.00 84.00 92 TYR A C 1
ATOM 713 O O . TYR A 1 92 ? -13.001 -5.506 11.640 1.00 84.00 92 TYR A O 1
ATOM 721 N N . TYR A 1 93 ? -11.292 -6.602 10.664 1.00 83.06 93 TYR A N 1
ATOM 722 C CA . TYR A 1 93 ? -12.055 -7.826 10.414 1.00 83.06 93 TYR A CA 1
ATOM 723 C C . TYR A 1 93 ? -12.367 -8.619 11.694 1.00 83.06 93 TYR A C 1
ATOM 725 O O . TYR A 1 93 ? -13.467 -9.148 11.835 1.00 83.06 93 TYR A O 1
ATOM 733 N N . GLN A 1 94 ? -11.463 -8.675 12.674 1.00 77.25 94 GLN A N 1
ATOM 734 C CA . GLN A 1 94 ? -11.717 -9.387 13.933 1.00 77.25 94 GLN A CA 1
ATOM 735 C C . GLN A 1 94 ? -12.823 -8.727 14.766 1.00 77.25 94 GLN A C 1
ATOM 737 O O . GLN A 1 94 ? -13.734 -9.420 15.219 1.00 77.25 94 GLN A O 1
ATOM 742 N N . VAL A 1 95 ? -12.813 -7.398 14.914 1.00 61.62 95 VAL A N 1
ATOM 743 C CA . VAL A 1 95 ? -13.900 -6.662 15.584 1.00 61.62 95 VAL A CA 1
ATOM 744 C C . VAL A 1 95 ? -15.218 -6.846 14.829 1.00 61.62 9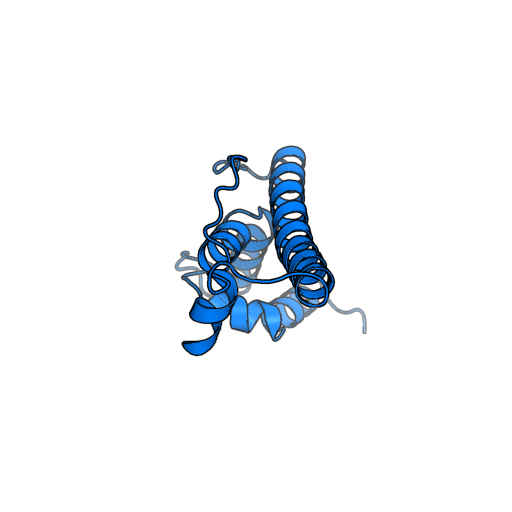5 VAL A C 1
ATOM 746 O O . VAL A 1 95 ? -16.263 -7.030 15.454 1.00 61.62 95 VAL A O 1
ATOM 749 N N . TYR A 1 96 ? -15.183 -6.869 13.495 1.00 57.06 96 TYR A N 1
ATOM 750 C CA . TYR A 1 96 ? -16.365 -7.158 12.685 1.00 57.06 96 TYR A CA 1
ATOM 751 C C . TYR A 1 96 ? -16.957 -8.550 12.985 1.00 57.06 96 TYR A C 1
ATOM 753 O O . TYR A 1 96 ? -18.167 -8.671 13.175 1.00 57.06 96 TYR A O 1
ATOM 761 N N . THR A 1 97 ? -16.120 -9.587 13.115 1.00 53.06 97 THR A N 1
ATOM 762 C CA . THR A 1 97 ? -16.589 -10.946 13.453 1.00 53.06 97 THR A CA 1
ATOM 763 C C . THR A 1 97 ? -17.121 -11.065 14.883 1.00 53.06 97 THR A C 1
ATOM 765 O O . THR A 1 97 ? -18.179 -11.653 15.080 1.00 53.06 97 THR A O 1
ATOM 768 N N . HIS A 1 98 ? -16.451 -10.464 15.874 1.00 50.06 98 HIS A N 1
ATOM 769 C CA . HIS A 1 98 ? -16.864 -10.549 17.283 1.00 50.06 98 HIS A CA 1
ATOM 770 C C . HIS A 1 98 ? -18.163 -9.778 17.563 1.00 50.06 98 HIS A C 1
ATOM 772 O O . HIS A 1 98 ? -18.969 -10.178 18.400 1.00 50.06 98 HIS A O 1
ATOM 778 N N . THR A 1 99 ? -18.400 -8.685 16.834 1.00 46.97 99 THR A N 1
ATOM 779 C CA . THR A 1 99 ? -19.665 -7.939 16.918 1.00 46.97 99 THR A CA 1
ATOM 780 C C . THR A 1 99 ? -20.834 -8.682 16.263 1.00 46.97 99 THR A C 1
ATOM 782 O O . THR A 1 99 ? -21.955 -8.552 16.751 1.00 46.97 99 THR A O 1
ATOM 785 N N . HIS A 1 100 ? -20.591 -9.506 15.232 1.00 45.09 100 HIS A N 1
ATOM 786 C CA . HIS A 1 100 ? -21.615 -10.353 14.594 1.00 45.09 100 HIS A CA 1
ATOM 787 C C . HIS A 1 100 ? -21.991 -11.600 15.412 1.00 45.09 100 HIS A C 1
ATOM 789 O O . HIS A 1 100 ? -23.146 -12.016 15.387 1.00 45.09 100 HIS A O 1
ATOM 795 N N . THR A 1 101 ? -21.066 -12.204 16.164 1.00 39.56 101 THR A N 1
ATOM 796 C CA . THR A 1 101 ? -21.405 -13.331 17.056 1.00 39.56 101 THR A CA 1
ATOM 797 C C . THR A 1 101 ? -22.107 -12.878 18.332 1.00 39.56 101 THR A C 1
ATOM 799 O O . THR A 1 101 ? -23.006 -13.566 18.809 1.00 39.56 101 THR A O 1
ATOM 802 N N . HIS A 1 102 ? -21.762 -11.706 18.874 1.00 42.16 102 HIS A N 1
ATOM 803 C CA . HIS A 1 102 ? -22.382 -11.200 20.105 1.00 42.16 102 HIS A CA 1
ATOM 804 C C . HIS A 1 102 ? -23.778 -10.575 19.891 1.00 42.16 102 HIS A C 1
ATOM 806 O O . HIS A 1 102 ? -24.501 -10.331 20.857 1.00 42.16 102 HIS A O 1
ATOM 812 N N . THR A 1 103 ? -24.185 -10.328 18.640 1.00 42.00 103 THR A N 1
ATOM 813 C CA . THR A 1 103 ? -25.506 -9.763 18.301 1.00 42.00 103 THR A CA 1
ATOM 814 C C . THR A 1 103 ? -26.645 -10.783 18.338 1.00 42.00 103 THR A C 1
ATOM 816 O O . THR A 1 103 ? -27.801 -10.370 18.325 1.00 42.00 103 THR A O 1
ATOM 819 N N . HIS A 1 104 ? -26.365 -12.087 18.445 1.00 47.56 104 HIS A N 1
ATOM 820 C CA . HIS A 1 104 ? -27.419 -13.107 18.485 1.00 47.56 104 HIS A CA 1
ATOM 821 C C . HIS A 1 104 ? -27.910 -13.480 19.893 1.00 47.56 104 HIS A C 1
ATOM 823 O O . HIS A 1 104 ? -28.863 -14.254 19.993 1.00 47.56 104 HIS A O 1
ATOM 829 N N . THR A 1 105 ? -27.318 -12.931 20.966 1.00 49.00 105 THR A N 1
ATOM 830 C CA . THR A 1 105 ? -27.610 -13.420 22.330 1.00 49.00 105 THR A CA 1
ATOM 831 C C . THR A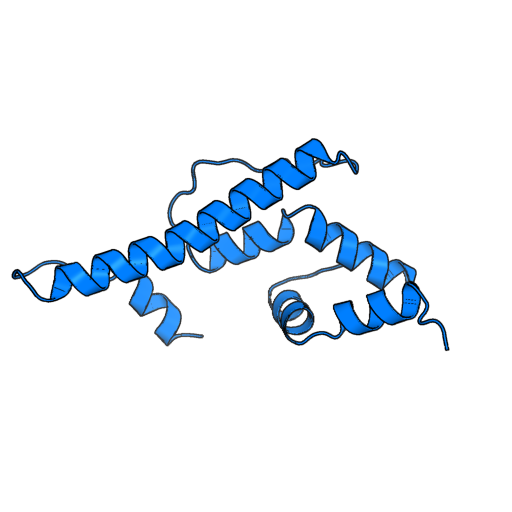 1 105 ? -28.149 -12.391 23.323 1.00 49.00 105 THR A C 1
ATOM 833 O O . THR A 1 105 ? -28.725 -12.831 24.305 1.00 49.00 105 THR A O 1
ATOM 836 N N . HIS A 1 106 ? -28.081 -11.065 23.142 1.00 40.84 106 HIS A N 1
ATOM 837 C CA . HIS A 1 106 ? -28.783 -10.171 24.089 1.00 40.84 106 HIS A CA 1
ATOM 838 C C . HIS A 1 106 ? -29.027 -8.741 23.563 1.00 40.84 106 HIS A C 1
ATOM 840 O O . HIS A 1 106 ? -28.101 -7.989 23.281 1.00 40.84 106 HIS A O 1
ATOM 846 N N . THR A 1 107 ? -30.315 -8.410 23.444 1.00 38.56 107 THR A N 1
ATOM 847 C CA . THR A 1 107 ? -31.033 -7.150 23.724 1.00 38.56 107 THR A CA 1
ATOM 848 C C . THR A 1 107 ? -30.268 -5.807 23.732 1.00 38.56 107 THR A C 1
ATOM 850 O O . THR A 1 107 ? -29.437 -5.555 24.594 1.00 38.56 107 THR A O 1
ATOM 853 N N . HIS A 1 108 ? -30.708 -4.898 22.842 1.00 46.81 108 HIS A N 1
ATOM 854 C CA . HIS A 1 108 ? -30.616 -3.420 22.869 1.00 46.81 108 HIS A CA 1
ATOM 855 C C . HIS A 1 108 ? -29.261 -2.765 23.212 1.00 46.81 108 HIS A C 1
ATOM 857 O O . HIS A 1 108 ? -29.028 -2.453 24.373 1.00 46.81 108 HIS A O 1
ATOM 863 N N . THR A 1 109 ? -28.473 -2.343 22.206 1.00 42.16 109 THR A N 1
ATOM 864 C CA . THR A 1 109 ? -27.985 -0.942 22.063 1.00 42.16 109 THR A CA 1
ATOM 865 C C . THR A 1 109 ? -27.181 -0.701 20.770 1.00 42.16 109 THR A C 1
ATOM 867 O O . THR A 1 109 ? -26.222 -1.405 20.486 1.00 42.16 109 THR A O 1
ATOM 870 N N . LEU A 1 110 ? -27.536 0.394 20.079 1.00 43.81 110 LEU A N 1
ATOM 871 C CA . LEU A 1 110 ? -26.784 1.175 19.077 1.00 43.81 110 LEU A CA 1
ATOM 872 C C . LEU A 1 110 ? -26.507 0.550 17.684 1.00 43.81 110 LEU A C 1
ATOM 874 O O . LEU A 1 110 ? -25.937 -0.532 17.575 1.00 43.81 110 LEU A O 1
ATOM 878 N N . PRO A 1 111 ? -26.822 1.268 16.583 1.00 46.09 111 PRO A N 1
ATOM 879 C CA . PRO A 1 111 ? -26.457 0.833 15.239 1.00 46.09 111 PRO A CA 1
ATOM 880 C C . PRO A 1 111 ? -24.931 0.856 15.071 1.00 46.09 111 PRO A C 1
ATOM 882 O O . PRO A 1 111 ? -24.261 1.840 15.394 1.00 46.09 111 PRO A O 1
ATOM 885 N N . CYS A 1 112 ? -24.382 -0.240 14.550 1.00 51.22 112 CYS A N 1
ATOM 886 C CA . CYS A 1 112 ? -22.967 -0.393 14.235 1.00 51.22 112 CYS A CA 1
ATOM 887 C C . CYS A 1 112 ? -22.484 0.766 13.342 1.00 51.22 112 CYS A C 1
ATOM 889 O O . CYS A 1 112 ? -22.821 0.828 12.157 1.00 51.22 112 CYS A O 1
ATOM 891 N N . ARG A 1 113 ? -21.662 1.678 13.891 1.00 49.62 113 ARG A N 1
ATOM 892 C CA . ARG A 1 113 ? -21.077 2.817 13.148 1.00 49.62 113 ARG A CA 1
ATOM 893 C C . ARG A 1 113 ? -20.318 2.379 11.886 1.00 49.62 113 ARG A C 1
ATOM 895 O O . ARG A 1 113 ? -20.224 3.155 10.944 1.00 49.62 113 ARG A O 1
ATOM 902 N N . LYS A 1 114 ? -19.823 1.135 11.848 1.00 46.81 114 LYS A N 1
ATOM 903 C CA . LYS A 1 114 ? -19.062 0.576 10.719 1.00 46.81 114 LYS A CA 1
ATOM 904 C C . LYS A 1 114 ? -19.936 0.110 9.545 1.00 46.81 114 LYS A C 1
ATOM 906 O O . LYS A 1 114 ? -19.453 0.082 8.423 1.00 46.81 114 LYS A O 1
ATOM 911 N N . CYS A 1 115 ? -21.220 -0.192 9.761 1.00 45.72 115 CYS A N 1
ATOM 912 C CA . CYS A 1 115 ? -22.131 -0.596 8.678 1.00 45.72 115 CYS A CA 1
ATOM 913 C C . CYS A 1 115 ? -22.687 0.595 7.884 1.00 45.72 115 CYS A C 1
ATOM 915 O O . CYS A 1 115 ? -23.055 0.443 6.723 1.00 45.72 115 CYS A O 1
ATOM 917 N N . VAL A 1 116 ? -22.755 1.783 8.492 1.00 44.88 116 VAL A N 1
ATOM 918 C CA . VAL A 1 116 ? -23.335 2.976 7.850 1.00 44.88 116 VAL A CA 1
ATOM 919 C C . VAL A 1 116 ? -22.410 3.558 6.777 1.00 44.88 116 VAL A C 1
ATOM 921 O O . VAL A 1 116 ? -22.893 4.115 5.799 1.00 44.88 116 VAL A O 1
ATOM 924 N N . HIS A 1 117 ? -21.092 3.387 6.928 1.00 43.25 117 HIS A N 1
ATOM 925 C CA . HIS A 1 117 ? -20.101 3.929 5.993 1.00 43.25 117 HIS A CA 1
ATOM 926 C C . HIS A 1 117 ? -20.016 3.143 4.670 1.00 43.25 117 HIS A C 1
ATOM 928 O O . HIS A 1 117 ? -19.727 3.730 3.638 1.00 43.25 117 HIS A O 1
ATOM 934 N N . TRP A 1 118 ? -20.350 1.845 4.669 1.00 44.25 118 TRP A N 1
ATOM 935 C CA . TRP A 1 118 ? -20.366 1.012 3.453 1.00 44.25 118 TRP A CA 1
ATOM 936 C C . TRP A 1 118 ? -21.654 1.150 2.624 1.00 44.25 118 TRP A C 1
ATOM 938 O O . TRP A 1 118 ? -21.752 0.623 1.527 1.00 44.25 118 TRP A O 1
ATOM 948 N N . LYS A 1 119 ? -22.676 1.864 3.115 1.00 38.25 119 LYS A N 1
ATOM 949 C CA . LYS A 1 119 ? -23.904 2.100 2.334 1.00 38.25 119 LYS A CA 1
ATOM 950 C C . LYS A 1 119 ? -23.767 3.232 1.305 1.00 38.25 119 LYS A C 1
ATOM 952 O O . LYS A 1 119 ? -24.741 3.536 0.625 1.00 38.25 119 LYS A O 1
ATOM 957 N N . LEU A 1 120 ? -22.601 3.874 1.243 1.00 41.38 120 LEU A N 1
ATOM 958 C CA . LEU A 1 120 ? -22.328 5.073 0.445 1.00 41.38 120 LEU A CA 1
ATOM 959 C C . LEU A 1 120 ? -21.079 4.943 -0.449 1.00 41.38 120 LEU A C 1
ATOM 961 O O . LEU A 1 120 ? -20.688 5.936 -1.058 1.00 41.38 120 LEU A O 1
ATOM 965 N N . VAL A 1 121 ? -20.482 3.748 -0.541 1.00 43.06 121 VAL A N 1
ATOM 966 C CA . VAL A 1 121 ? -19.432 3.407 -1.518 1.00 43.06 121 VAL A CA 1
ATOM 967 C C . VAL A 1 121 ? -19.929 2.270 -2.395 1.00 43.06 121 VAL A C 1
ATOM 969 O O . VAL A 1 121 ? -20.522 1.327 -1.823 1.00 43.06 121 VAL A O 1
#